Protein AF-A0A7W1TCM1-F1 (afdb_monomer_lite)

Foldseek 3Di:
DDDDPDDDDDDDQDPPNWDWPDWAFDDPVSQKIWTDTPNDIDIDGHDPPPPDPPHPDDDDDDDDD

Secondary structure (DSSP, 8-state):
----SSS---PPPPGGGPPEEEEEEESTTS-EEEEEETTEEEEEE-------TTSPP-PPPP---

Radius of gyration: 13.7 Å; chains: 1; bounding box: 31×28×31 Å

Structure (mmCIF, N/CA/C/O backbone):
data_AF-A0A7W1TCM1-F1
#
_entry.id   AF-A0A7W1TCM1-F1
#
loop_
_atom_site.group_PDB
_atom_site.id
_atom_site.type_symbol
_atom_site.label_atom_id
_atom_site.label_alt_id
_atom_site.label_comp_id
_atom_site.label_asym_id
_atom_site.label_entity_id
_atom_site.label_seq_id
_atom_site.pdbx_PDB_ins_code
_atom_site.Cartn_x
_atom_site.Cartn_y
_atom_site.Cartn_z
_atom_site.occupancy
_atom_site.B_iso_or_equiv
_atom_site.auth_seq_id
_atom_site.auth_comp_id
_atom_site.auth_asym_id
_atom_site.auth_atom_id
_atom_site.pdbx_PDB_model_num
ATOM 1 N N . VAL A 1 1 ? 7.810 -14.784 -2.319 1.00 37.59 1 VAL A N 1
ATOM 2 C CA . VAL A 1 1 ? 8.535 -14.474 -3.569 1.00 37.59 1 VAL A CA 1
ATOM 3 C C . VAL A 1 1 ? 7.838 -15.270 -4.650 1.00 37.59 1 VAL A C 1
ATOM 5 O O . VAL A 1 1 ? 7.861 -16.487 -4.556 1.00 37.59 1 VAL A O 1
ATOM 8 N N . CYS A 1 2 ? 7.137 -14.604 -5.566 1.00 29.78 2 CYS A N 1
ATOM 9 C CA . CYS A 1 2 ? 6.502 -15.222 -6.729 1.00 29.78 2 CYS A CA 1
ATOM 10 C C . CYS A 1 2 ? 6.860 -14.320 -7.913 1.00 29.78 2 CYS A C 1
ATOM 12 O O . CYS A 1 2 ? 6.609 -13.120 -7.840 1.00 29.78 2 CYS A O 1
ATOM 14 N N . ALA A 1 3 ? 7.524 -14.872 -8.921 1.00 47.09 3 ALA A N 1
ATOM 15 C CA . ALA A 1 3 ? 7.921 -14.177 -10.135 1.00 47.09 3 ALA A CA 1
ATOM 16 C C . ALA A 1 3 ? 7.315 -14.939 -11.311 1.00 47.09 3 ALA A C 1
ATOM 18 O O . ALA A 1 3 ? 7.477 -16.153 -11.375 1.00 47.09 3 ALA A O 1
ATOM 19 N N . ASP A 1 4 ? 6.629 -14.221 -12.191 1.00 42.97 4 ASP A N 1
ATOM 20 C CA . ASP A 1 4 ? 6.332 -14.651 -13.553 1.00 42.97 4 ASP A CA 1
ATOM 21 C C . ASP A 1 4 ? 6.462 -13.383 -14.416 1.00 42.97 4 ASP A C 1
ATOM 23 O O . ASP A 1 4 ? 6.010 -12.308 -14.016 1.00 42.97 4 ASP A O 1
ATOM 27 N N . ASP A 1 5 ? 7.249 -13.481 -15.480 1.00 48.34 5 ASP A N 1
ATOM 28 C CA . ASP A 1 5 ? 8.003 -12.432 -16.179 1.00 48.34 5 ASP A CA 1
ATOM 29 C C . ASP A 1 5 ? 7.352 -11.033 -16.343 1.00 48.34 5 ASP A C 1
ATOM 31 O O . ASP A 1 5 ? 6.657 -10.728 -17.311 1.00 48.34 5 ASP A O 1
ATOM 35 N N . GLY A 1 6 ? 7.685 -10.123 -15.417 1.00 51.22 6 GLY A N 1
ATOM 36 C CA . GLY A 1 6 ? 7.314 -8.700 -15.392 1.00 51.22 6 GLY A CA 1
ATOM 37 C C . GLY A 1 6 ? 7.942 -7.992 -14.178 1.00 51.22 6 GLY A C 1
ATOM 38 O O . GLY A 1 6 ? 8.566 -8.673 -13.359 1.00 51.22 6 GLY A O 1
ATOM 39 N N . PRO A 1 7 ? 7.845 -6.649 -14.023 1.00 54.25 7 PRO A N 1
ATOM 40 C CA . PRO A 1 7 ? 8.430 -5.941 -12.875 1.00 54.25 7 PRO A CA 1
ATOM 41 C C . PRO A 1 7 ? 8.012 -6.643 -11.582 1.00 54.25 7 PRO A C 1
ATOM 43 O O . PRO A 1 7 ? 6.818 -6.815 -11.361 1.00 54.25 7 PRO A O 1
ATOM 46 N N . ALA A 1 8 ? 8.991 -7.099 -10.787 1.00 60.47 8 ALA A N 1
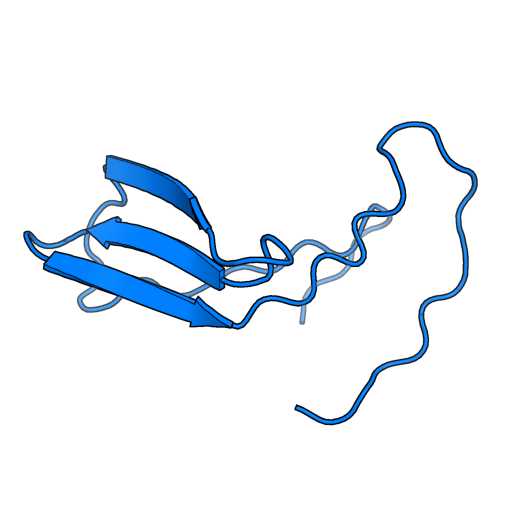ATOM 47 C CA . ALA A 1 8 ? 8.789 -8.020 -9.667 1.00 60.47 8 ALA A CA 1
ATOM 48 C C . ALA A 1 8 ? 7.574 -7.623 -8.813 1.00 60.47 8 ALA A C 1
ATOM 50 O O . ALA A 1 8 ? 7.627 -6.668 -8.036 1.00 60.47 8 ALA A O 1
ATOM 51 N N . GLN A 1 9 ? 6.467 -8.347 -8.978 1.00 64.56 9 GLN A N 1
ATOM 52 C CA . GLN A 1 9 ? 5.249 -8.105 -8.218 1.00 64.56 9 GLN A CA 1
ATOM 53 C C . GLN A 1 9 ? 5.361 -8.818 -6.870 1.00 64.56 9 GLN A C 1
ATOM 55 O O . GLN A 1 9 ? 5.872 -9.933 -6.770 1.00 64.56 9 GLN A O 1
ATOM 60 N N . VAL A 1 10 ? 4.892 -8.174 -5.803 1.00 69.31 10 VAL A N 1
ATOM 61 C CA . VAL A 1 10 ? 4.877 -8.762 -4.462 1.00 69.31 10 VAL A CA 1
ATOM 62 C C . VAL A 1 10 ? 3.476 -8.688 -3.879 1.00 69.31 10 VAL A C 1
ATOM 64 O O . VAL A 1 10 ? 2.826 -7.646 -3.910 1.00 69.31 10 VAL A O 1
ATOM 67 N N . ILE A 1 11 ? 3.026 -9.805 -3.310 1.00 77.31 11 ILE A N 1
ATOM 68 C CA . ILE A 1 11 ? 1.792 -9.867 -2.531 1.00 77.31 11 ILE A CA 1
ATOM 69 C C . ILE A 1 11 ? 2.138 -9.489 -1.090 1.00 77.31 11 ILE A C 1
ATOM 71 O O . ILE A 1 11 ? 2.956 -10.148 -0.444 1.00 77.31 11 ILE A O 1
ATOM 75 N N . LEU A 1 12 ? 1.530 -8.414 -0.589 1.00 80.75 12 LEU A N 1
ATOM 76 C CA . LEU A 1 12 ? 1.695 -7.954 0.788 1.00 80.75 12 LEU A CA 1
ATOM 77 C C . LEU A 1 12 ? 0.472 -8.388 1.610 1.00 80.75 12 LEU A C 1
ATOM 79 O O . LEU A 1 12 ? -0.639 -7.967 1.283 1.00 80.75 12 LEU A O 1
ATOM 83 N N . PRO A 1 13 ? 0.637 -9.213 2.662 1.00 82.50 13 PRO A N 1
ATOM 84 C CA . PRO A 1 13 ? -0.481 -9.600 3.509 1.00 82.50 13 PRO A CA 1
ATOM 85 C C . PRO A 1 13 ? -1.001 -8.384 4.274 1.00 82.50 13 PRO A C 1
ATOM 87 O O . PRO A 1 13 ? -0.227 -7.580 4.801 1.00 82.50 13 PRO A O 1
ATOM 90 N N . VAL A 1 14 ? -2.323 -8.263 4.331 1.00 83.69 14 VAL A N 1
ATOM 91 C CA . VAL A 1 14 ? -2.996 -7.161 5.013 1.00 83.69 14 VAL A CA 1
ATOM 92 C C . VAL A 1 14 ? -3.292 -7.572 6.456 1.00 83.69 14 VAL A C 1
ATOM 94 O O . VAL A 1 14 ? -3.832 -8.662 6.671 1.00 83.69 14 VAL A O 1
ATOM 97 N N . PRO A 1 15 ? -2.971 -6.729 7.451 1.00 81.38 15 PRO A N 1
ATOM 98 C CA . PRO A 1 15 ? -3.273 -7.020 8.847 1.00 81.38 15 PRO A CA 1
ATOM 99 C C . PRO A 1 15 ? -4.760 -7.322 9.063 1.00 81.38 15 PRO A C 1
ATOM 101 O O . PRO A 1 15 ? -5.634 -6.629 8.539 1.00 81.38 15 PRO A O 1
ATOM 104 N N . GLY A 1 16 ? -5.042 -8.385 9.820 1.00 82.50 16 GLY A N 1
ATOM 105 C CA . GLY A 1 16 ? -6.407 -8.785 10.176 1.00 82.50 16 GLY A CA 1
ATOM 106 C C . GLY A 1 16 ? -7.278 -9.242 9.001 1.00 82.50 16 GLY A C 1
ATOM 107 O O . GLY A 1 16 ? -8.496 -9.222 9.132 1.00 82.50 16 GLY A O 1
ATOM 108 N N . HIS A 1 17 ? -6.686 -9.610 7.855 1.00 79.44 17 HIS A N 1
ATOM 109 C CA . HIS A 1 17 ? -7.419 -9.977 6.631 1.00 79.44 17 HIS A CA 1
ATOM 110 C C . HIS A 1 17 ? -8.405 -8.892 6.158 1.00 79.44 17 HIS A C 1
ATOM 112 O O . HIS A 1 17 ? -9.378 -9.173 5.457 1.00 79.44 17 HIS A O 1
ATOM 118 N N . ALA A 1 18 ? -8.163 -7.639 6.547 1.00 85.62 18 ALA A N 1
ATOM 119 C CA . ALA A 1 18 ? -9.049 -6.537 6.232 1.00 85.62 18 ALA A CA 1
ATOM 120 C C . ALA A 1 18 ? -8.967 -6.154 4.747 1.00 85.62 18 ALA A C 1
ATOM 122 O O . ALA A 1 18 ? -7.931 -6.288 4.092 1.00 85.62 18 ALA A O 1
ATOM 123 N N . ARG A 1 19 ? -10.064 -5.606 4.216 1.00 89.94 19 ARG A N 1
ATOM 124 C CA . ARG A 1 19 ? -10.091 -5.058 2.857 1.00 89.94 19 ARG A CA 1
ATOM 125 C C . ARG A 1 19 ? -9.277 -3.766 2.790 1.00 89.94 19 ARG A C 1
ATOM 127 O O . ARG A 1 19 ? -9.441 -2.879 3.628 1.00 89.94 19 ARG A O 1
ATOM 134 N N . VAL A 1 20 ? -8.433 -3.651 1.766 1.00 91.69 20 VAL A N 1
ATOM 135 C CA . VAL A 1 20 ? -7.729 -2.403 1.443 1.00 91.69 20 VAL A CA 1
ATOM 136 C C . VAL A 1 20 ? -8.699 -1.453 0.753 1.00 91.69 20 VAL A C 1
ATOM 138 O O . VAL A 1 20 ? -9.334 -1.824 -0.233 1.00 91.69 20 VAL A O 1
ATOM 141 N N . LEU A 1 21 ? -8.818 -0.240 1.288 1.00 94.81 21 LEU A N 1
ATOM 142 C CA . LEU A 1 21 ? -9.707 0.801 0.765 1.00 94.81 21 LEU A CA 1
ATOM 143 C C . LEU A 1 21 ? -8.952 1.878 -0.018 1.00 94.81 21 LEU A C 1
ATOM 145 O O . LEU A 1 21 ? -9.527 2.527 -0.884 1.00 94.81 21 LEU A O 1
ATOM 149 N N . GLY A 1 22 ? -7.662 2.051 0.262 1.00 91.12 22 GLY A N 1
ATOM 150 C CA . GLY A 1 22 ? -6.812 2.997 -0.445 1.00 91.12 22 GLY A CA 1
ATOM 151 C C . GLY A 1 22 ? -5.341 2.736 -0.168 1.00 91.12 22 GLY A C 1
ATOM 152 O O . GLY A 1 22 ? -4.984 2.241 0.905 1.00 91.12 22 GLY A O 1
ATOM 153 N N . VAL A 1 23 ? -4.501 3.069 -1.145 1.00 92.44 23 VAL A N 1
ATOM 154 C CA . VAL A 1 23 ? -3.042 2.985 -1.051 1.00 92.44 23 VAL A CA 1
ATOM 155 C C . VAL A 1 23 ? -2.404 4.248 -1.610 1.00 92.44 23 VAL A C 1
ATOM 157 O O . VAL A 1 23 ? -2.909 4.828 -2.570 1.00 92.44 23 VAL A O 1
ATOM 160 N N . CYS A 1 24 ? -1.284 4.664 -1.030 1.00 90.81 24 CYS A N 1
ATOM 161 C CA . CYS A 1 24 ? -0.445 5.718 -1.592 1.00 90.81 24 CYS A CA 1
ATOM 162 C C . CYS A 1 24 ? 1.030 5.493 -1.244 1.00 90.81 24 CYS A C 1
ATOM 164 O O . CYS A 1 24 ? 1.362 4.797 -0.282 1.00 90.81 24 CYS A O 1
ATOM 166 N N . LEU A 1 25 ? 1.918 6.088 -2.039 1.00 89.81 25 LEU A N 1
ATOM 167 C CA . LEU A 1 25 ? 3.329 6.219 -1.694 1.00 89.81 25 LEU A CA 1
ATOM 168 C C . LEU A 1 25 ? 3.561 7.581 -1.039 1.00 89.81 25 LEU A C 1
ATOM 170 O O . LEU A 1 25 ? 2.959 8.575 -1.443 1.00 89.81 25 LEU A O 1
ATOM 174 N N . GLY A 1 26 ? 4.435 7.624 -0.040 1.00 87.81 26 GLY A N 1
ATOM 175 C CA . GLY A 1 26 ? 4.800 8.855 0.651 1.00 87.81 26 GLY A CA 1
ATOM 176 C C . GLY A 1 26 ? 6.237 8.857 1.168 1.00 87.81 26 GLY A C 1
ATOM 177 O O . GLY A 1 26 ? 6.985 7.886 1.023 1.00 87.81 26 GLY A O 1
ATOM 178 N N . GLY A 1 27 ? 6.608 9.975 1.794 1.00 85.31 27 GLY A N 1
ATOM 179 C CA . GLY A 1 27 ? 7.970 10.273 2.243 1.00 85.31 27 GLY A CA 1
ATOM 180 C C . GLY A 1 27 ? 8.823 10.958 1.161 1.00 85.31 27 GLY A C 1
ATOM 181 O O . GLY A 1 27 ? 8.444 10.944 -0.009 1.00 85.31 27 GLY A O 1
ATOM 182 N N . PRO A 1 28 ? 9.986 11.540 1.520 1.00 82.81 28 PRO A N 1
ATOM 183 C CA . PRO A 1 28 ? 10.79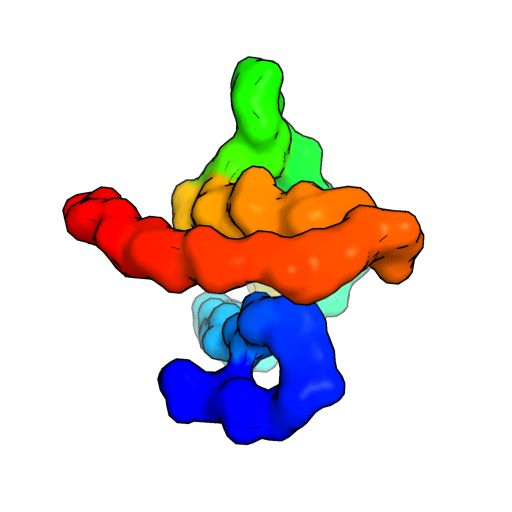6 12.355 0.603 1.00 82.81 28 PRO A CA 1
ATOM 184 C C . PRO A 1 28 ? 11.242 11.628 -0.671 1.00 82.81 28 PRO A C 1
ATOM 186 O O . PRO A 1 28 ? 11.393 12.248 -1.716 1.00 82.81 28 PRO A O 1
ATOM 189 N N . GLY A 1 29 ? 11.439 10.310 -0.585 1.00 81.62 29 GLY A N 1
ATOM 190 C CA . GLY A 1 29 ? 11.812 9.468 -1.720 1.00 81.62 29 GLY A CA 1
ATOM 191 C C . GLY A 1 29 ? 10.672 8.626 -2.282 1.00 81.62 29 GLY A C 1
ATOM 192 O O . GLY A 1 29 ? 10.960 7.766 -3.096 1.00 81.62 29 GLY A O 1
ATOM 193 N N . MET A 1 30 ? 9.424 8.804 -1.821 1.00 81.56 30 MET A N 1
ATOM 194 C CA . MET A 1 30 ? 8.262 7.944 -2.125 1.00 81.56 30 MET A CA 1
ATOM 195 C C . MET A 1 30 ? 8.433 6.464 -1.722 1.00 81.56 30 MET A C 1
ATOM 197 O O . MET A 1 30 ? 7.726 5.584 -2.205 1.00 81.56 30 MET A O 1
ATOM 201 N N . THR A 1 31 ? 9.375 6.162 -0.826 1.00 84.44 31 THR A N 1
ATOM 202 C CA . THR A 1 31 ? 9.780 4.794 -0.448 1.00 84.44 31 THR A CA 1
ATOM 203 C C . THR A 1 31 ? 8.914 4.169 0.643 1.00 84.44 31 THR A C 1
ATOM 205 O O . THR A 1 31 ? 9.237 3.102 1.158 1.00 84.44 31 THR A O 1
ATOM 208 N N . THR A 1 32 ? 7.818 4.815 1.038 1.00 89.31 32 THR A N 1
ATOM 209 C CA . THR A 1 32 ? 6.901 4.279 2.049 1.00 89.31 32 THR A CA 1
ATOM 210 C C . THR A 1 32 ? 5.535 4.042 1.434 1.00 89.31 32 THR A C 1
ATOM 212 O O . THR A 1 32 ? 4.895 4.984 0.976 1.00 89.31 32 THR A O 1
ATOM 215 N N . LEU A 1 33 ? 5.076 2.792 1.457 1.00 89.25 33 LEU A N 1
ATOM 216 C CA . LEU A 1 33 ? 3.713 2.424 1.096 1.00 89.25 33 LEU A CA 1
ATOM 217 C C . LEU A 1 33 ? 2.810 2.597 2.313 1.00 89.25 33 LEU A C 1
ATOM 219 O O . LEU A 1 33 ? 3.051 1.982 3.354 1.00 89.25 33 LEU A O 1
ATOM 223 N N . PHE A 1 34 ? 1.760 3.394 2.154 1.00 92.12 34 PHE A N 1
ATOM 224 C CA . PHE A 1 34 ? 0.664 3.519 3.102 1.00 92.12 34 PHE A CA 1
ATOM 225 C C . PHE A 1 34 ? -0.566 2.789 2.570 1.00 92.12 34 PHE A C 1
ATOM 227 O O . PHE A 1 34 ? -0.873 2.865 1.380 1.00 92.12 34 PHE A O 1
ATOM 234 N N . ALA A 1 35 ? -1.280 2.102 3.457 1.00 93.06 35 ALA A N 1
ATOM 235 C CA . ALA A 1 35 ? -2.532 1.429 3.142 1.00 93.06 35 ALA A CA 1
ATOM 236 C C . ALA A 1 35 ? -3.570 1.703 4.232 1.00 93.06 35 ALA A C 1
ATOM 238 O O . ALA A 1 35 ? -3.290 1.519 5.417 1.00 93.06 35 ALA A O 1
ATOM 239 N N . PHE A 1 36 ? -4.773 2.119 3.831 1.00 93.81 36 PHE A N 1
ATOM 240 C CA . PHE A 1 36 ? -5.917 2.203 4.734 1.00 93.81 36 PHE A CA 1
ATOM 241 C C . PHE A 1 36 ? -6.687 0.882 4.704 1.00 93.81 36 PHE A C 1
ATOM 243 O O . PHE A 1 36 ? -7.257 0.502 3.675 1.00 93.81 36 PHE A O 1
ATOM 250 N N . CYS A 1 37 ? -6.680 0.168 5.828 1.00 92.75 37 CYS A N 1
ATOM 251 C CA . CYS A 1 37 ? -7.378 -1.102 5.986 1.00 92.75 37 CYS A CA 1
ATOM 252 C C . CYS A 1 37 ? -7.717 -1.364 7.459 1.00 92.75 37 CYS A C 1
ATOM 254 O O . CYS A 1 37 ? -6.975 -0.998 8.372 1.00 92.75 37 CYS A O 1
ATOM 256 N N . GLY A 1 38 ? -8.882 -1.974 7.696 1.00 89.88 38 GLY A N 1
ATOM 257 C CA . GLY A 1 38 ? -9.333 -2.323 9.049 1.00 89.88 38 GLY A CA 1
ATOM 258 C C . GLY A 1 38 ? -9.520 -1.116 9.978 1.00 89.88 38 GLY A C 1
ATOM 259 O O . GLY A 1 38 ? -9.271 -1.225 11.172 1.00 89.88 38 GLY A O 1
ATOM 260 N N . GLY A 1 39 ? -9.891 0.050 9.437 1.00 91.31 39 GLY A N 1
ATOM 261 C CA . GLY A 1 39 ? -10.079 1.280 10.218 1.00 91.31 39 GLY A CA 1
ATOM 262 C C . GLY A 1 39 ? -8.781 1.943 10.693 1.00 91.31 39 GLY A C 1
ATOM 263 O O . GLY A 1 39 ? -8.832 2.865 11.497 1.00 91.31 39 GLY A O 1
ATOM 264 N N . SER A 1 40 ? -7.621 1.498 10.204 1.00 92.94 40 SER A N 1
ATOM 265 C CA . SER A 1 40 ? -6.306 2.043 10.554 1.00 92.94 40 SER A CA 1
ATOM 266 C C . SER A 1 40 ? -5.444 2.279 9.314 1.00 92.94 40 SER A C 1
ATOM 268 O O . SER A 1 40 ? -5.658 1.677 8.258 1.00 92.94 40 SER A O 1
ATOM 270 N N . ILE A 1 41 ? -4.455 3.167 9.440 1.00 92.81 41 ILE A N 1
ATOM 27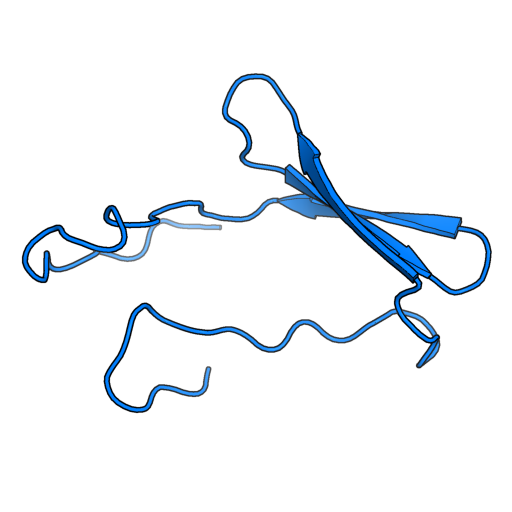1 C CA . ILE A 1 41 ? -3.438 3.391 8.409 1.00 92.81 41 ILE A CA 1
ATOM 272 C C . ILE A 1 41 ? -2.196 2.583 8.767 1.00 92.81 41 ILE A C 1
ATOM 274 O O . ILE A 1 41 ? -1.599 2.766 9.827 1.00 92.81 41 ILE A O 1
ATOM 278 N N . TRP A 1 42 ? -1.782 1.727 7.844 1.00 9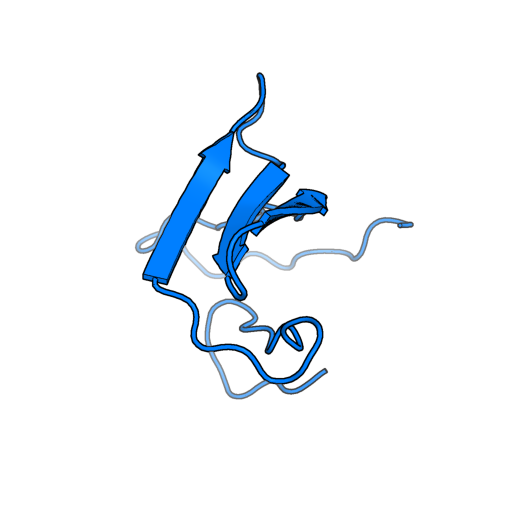0.94 42 TRP A N 1
ATOM 279 C CA . TRP A 1 42 ? -0.580 0.915 7.951 1.00 90.94 42 TRP A CA 1
ATOM 280 C C . TRP A 1 42 ? 0.496 1.462 7.031 1.00 90.94 42 TRP A C 1
ATOM 282 O O . TRP A 1 42 ? 0.192 2.001 5.967 1.00 90.94 42 TRP A O 1
ATOM 292 N N . LYS A 1 43 ? 1.758 1.311 7.432 1.00 90.81 43 LYS A N 1
ATOM 293 C CA . LYS A 1 43 ? 2.911 1.760 6.651 1.00 90.81 43 LYS A CA 1
ATOM 294 C C . LYS A 1 43 ? 3.960 0.667 6.540 1.00 90.81 43 LYS A C 1
ATOM 296 O O . LYS A 1 43 ? 4.207 -0.060 7.501 1.00 90.81 43 LYS A O 1
ATOM 301 N N . ARG A 1 44 ? 4.607 0.581 5.383 1.00 86.81 44 ARG A N 1
ATOM 302 C CA . ARG A 1 44 ? 5.733 -0.322 5.138 1.00 86.81 44 ARG A CA 1
ATOM 303 C C . ARG A 1 44 ? 6.753 0.360 4.236 1.00 86.81 44 ARG A C 1
ATOM 305 O O . ARG A 1 44 ? 6.382 0.955 3.228 1.00 86.81 44 ARG A O 1
ATOM 312 N N . ALA A 1 45 ? 8.032 0.244 4.580 1.00 86.25 45 ALA A N 1
ATOM 313 C CA . ALA A 1 45 ? 9.103 0.640 3.675 1.00 86.25 45 ALA A CA 1
ATOM 314 C C . ALA A 1 45 ? 9.095 -0.283 2.446 1.00 86.25 45 ALA A C 1
ATOM 316 O O . ALA A 1 45 ? 9.069 -1.510 2.578 1.00 86.25 45 ALA A O 1
ATOM 317 N N . VAL A 1 46 ? 9.086 0.308 1.256 1.00 80.38 46 VAL A N 1
ATOM 318 C CA . VAL A 1 46 ? 9.088 -0.398 -0.023 1.00 80.38 46 VAL A CA 1
A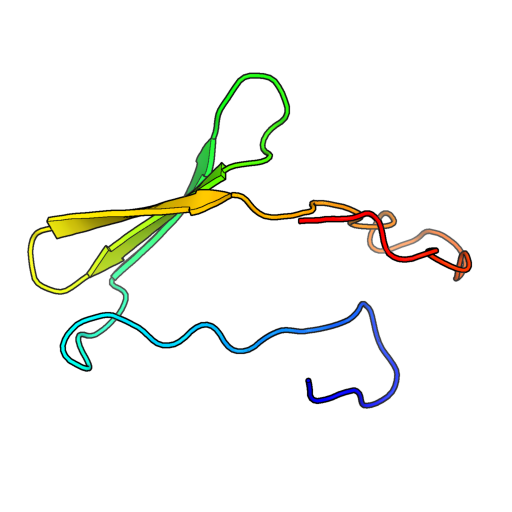TOM 319 C C . VAL A 1 46 ? 10.230 0.105 -0.891 1.00 80.38 46 VAL A C 1
ATOM 321 O O . VAL A 1 46 ? 10.521 1.298 -0.971 1.00 80.38 46 VAL A O 1
ATOM 324 N N . LYS A 1 47 ? 10.876 -0.832 -1.580 1.00 71.75 47 LYS A N 1
ATOM 325 C CA . LYS A 1 47 ? 11.878 -0.512 -2.585 1.00 71.75 47 LYS A CA 1
ATOM 326 C C . LYS A 1 47 ? 11.157 -0.189 -3.891 1.00 71.75 47 LYS A C 1
ATOM 328 O O . LYS A 1 47 ? 10.812 -1.084 -4.652 1.00 71.75 47 LYS A O 1
ATOM 333 N N . ILE A 1 48 ? 10.950 1.093 -4.165 1.00 66.00 48 ILE A N 1
ATOM 334 C CA . ILE A 1 48 ? 10.568 1.583 -5.498 1.00 66.00 48 ILE A CA 1
ATOM 335 C C . ILE A 1 48 ? 11.811 1.595 -6.385 1.00 66.00 48 ILE A C 1
ATOM 337 O O . ILE A 1 48 ? 12.331 2.627 -6.778 1.00 66.00 48 ILE A O 1
ATOM 341 N N . HIS A 1 49 ? 12.296 0.407 -6.730 1.00 57.59 49 HIS A N 1
ATOM 342 C CA . HIS A 1 49 ? 12.968 0.242 -8.013 1.00 57.59 49 HIS A CA 1
ATOM 343 C C . HIS A 1 49 ? 11.885 -0.077 -9.039 1.00 57.59 49 HIS A C 1
ATOM 345 O O . HIS A 1 49 ? 11.864 -1.142 -9.649 1.00 57.59 49 HIS A O 1
ATOM 351 N N . ALA A 1 50 ? 10.937 0.849 -9.185 1.00 49.44 50 ALA A N 1
ATOM 352 C CA . ALA A 1 50 ? 10.131 0.901 -10.381 1.00 49.44 50 ALA A CA 1
ATOM 353 C C . ALA A 1 50 ? 11.078 1.414 -11.464 1.00 49.44 50 ALA A C 1
ATOM 355 O O . ALA A 1 50 ? 11.245 2.618 -11.648 1.00 49.44 50 ALA A O 1
ATOM 356 N N . MET A 1 51 ? 11.754 0.494 -12.152 1.00 51.75 51 MET A N 1
ATOM 357 C CA . MET A 1 51 ? 12.101 0.770 -13.535 1.00 51.75 51 MET A CA 1
ATOM 358 C C . MET A 1 51 ? 10.855 1.378 -14.184 1.00 51.75 51 MET A C 1
ATOM 360 O O . MET A 1 51 ? 9.767 0.809 -14.052 1.00 51.75 51 MET A O 1
ATOM 364 N N . GLY A 1 52 ? 10.994 2.550 -14.806 1.00 48.44 52 GLY A N 1
ATOM 365 C CA . GLY A 1 52 ? 9.876 3.209 -15.470 1.00 48.44 52 GLY A CA 1
ATOM 366 C C . GLY A 1 52 ? 9.138 2.198 -16.344 1.00 48.44 52 GLY A C 1
ATOM 367 O O . GLY A 1 52 ? 9.781 1.369 -16.988 1.00 48.44 52 GLY A O 1
ATOM 368 N N . ALA A 1 53 ? 7.805 2.253 -16.351 1.00 49.44 53 ALA A N 1
ATOM 369 C CA . ALA A 1 53 ? 6.933 1.294 -17.041 1.00 49.44 53 ALA A CA 1
ATOM 370 C C . ALA A 1 53 ? 7.266 1.083 -18.540 1.00 49.44 53 ALA A C 1
ATOM 372 O O . ALA A 1 53 ? 6.772 0.141 -19.148 1.00 49.44 53 ALA A O 1
ATOM 373 N N . PHE A 1 54 ? 8.126 1.935 -19.111 1.00 53.09 54 PHE A N 1
ATOM 374 C CA . PHE A 1 54 ? 8.606 1.922 -20.495 1.00 53.09 54 PHE A CA 1
ATOM 375 C C . PHE A 1 54 ? 10.140 1.866 -20.627 1.00 53.09 54 PHE A C 1
ATOM 377 O O . PHE A 1 54 ? 10.684 2.198 -21.676 1.00 53.09 54 PHE A O 1
ATOM 384 N N . THR A 1 55 ? 10.866 1.501 -19.568 1.00 51.03 55 THR A N 1
ATOM 385 C CA . THR A 1 55 ? 12.332 1.376 -19.610 1.00 51.03 55 THR A CA 1
ATOM 386 C C . THR A 1 55 ? 12.751 -0.071 -19.870 1.00 51.03 55 THR A C 1
ATOM 388 O O . THR A 1 55 ? 12.081 -0.988 -19.389 1.00 51.03 55 THR A O 1
ATOM 391 N N . PRO A 1 56 ? 13.843 -0.307 -20.623 1.00 59.41 56 PRO A N 1
ATOM 392 C CA . PRO A 1 56 ? 14.375 -1.648 -20.827 1.00 59.41 56 PRO A CA 1
ATOM 393 C C . PRO A 1 56 ? 14.669 -2.349 -19.501 1.00 59.41 56 PRO A C 1
ATOM 395 O O . PRO A 1 56 ? 15.132 -1.722 -18.542 1.00 59.41 56 PRO A O 1
ATOM 398 N N . TRP A 1 57 ? 14.440 -3.664 -19.468 1.00 58.09 57 TRP A N 1
ATOM 399 C CA . TRP A 1 57 ? 14.785 -4.500 -18.322 1.00 58.09 57 TRP A CA 1
ATOM 400 C C . TRP A 1 57 ? 16.233 -4.280 -17.883 1.00 58.09 57 TRP A C 1
ATOM 402 O O . TRP A 1 57 ? 17.175 -4.454 -18.651 1.00 58.09 57 TRP A O 1
ATOM 412 N N . THR A 1 58 ? 16.389 -3.869 -16.628 1.00 59.59 58 THR A N 1
ATOM 413 C CA . THR A 1 58 ? 17.664 -3.608 -15.973 1.00 59.59 58 THR A CA 1
ATOM 414 C C . THR A 1 58 ? 17.762 -4.526 -14.767 1.00 59.59 58 THR A C 1
ATOM 416 O O . THR A 1 58 ? 16.896 -4.523 -13.891 1.00 59.59 58 THR A O 1
ATOM 419 N N . LYS A 1 59 ? 18.836 -5.315 -14.708 1.00 61.19 59 LYS A N 1
ATOM 420 C CA . LYS A 1 59 ? 19.082 -6.251 -13.611 1.00 61.19 59 LYS A CA 1
ATOM 421 C C . LYS A 1 59 ? 19.154 -5.502 -12.278 1.00 61.19 59 LYS A C 1
ATOM 423 O O . LYS A 1 59 ? 20.059 -4.699 -12.055 1.00 61.19 59 LYS A O 1
ATOM 428 N N . VAL A 1 60 ? 18.222 -5.794 -11.374 1.00 60.44 60 VAL A N 1
ATOM 429 C CA . VAL A 1 60 ? 18.197 -5.212 -10.028 1.00 60.44 60 VAL A CA 1
ATOM 430 C C . VAL A 1 60 ? 18.917 -6.154 -9.067 1.00 60.44 60 VAL A C 1
ATOM 432 O O . VAL A 1 60 ? 18.467 -7.275 -8.840 1.00 60.44 60 VAL A O 1
ATOM 435 N N . ASN A 1 61 ? 20.028 -5.709 -8.481 1.00 62.19 61 ASN A N 1
ATOM 436 C CA . ASN A 1 61 ? 20.660 -6.437 -7.381 1.00 62.19 61 ASN A CA 1
ATOM 437 C C . ASN A 1 61 ? 19.889 -6.153 -6.077 1.00 62.19 61 ASN A C 1
ATOM 439 O O . ASN A 1 61 ? 19.522 -5.006 -5.780 1.00 62.19 61 ASN A O 1
ATOM 443 N N . GLY A 1 62 ? 19.600 -7.208 -5.309 1.00 52.16 62 GLY A N 1
ATOM 444 C CA . GLY A 1 62 ? 18.983 -7.085 -3.989 1.00 52.16 62 GLY A CA 1
ATOM 445 C C . GLY A 1 62 ? 19.840 -6.202 -3.080 1.00 52.16 62 GLY A C 1
ATOM 446 O O . GLY A 1 62 ? 21.063 -6.292 -3.105 1.00 52.16 62 GLY A O 1
ATOM 447 N N . THR A 1 63 ? 19.205 -5.326 -2.305 1.00 48.97 63 THR A N 1
ATOM 448 C CA . THR A 1 63 ? 19.879 -4.584 -1.227 1.00 48.97 63 THR A CA 1
ATOM 449 C C . THR A 1 63 ? 19.431 -5.168 0.108 1.00 48.97 63 THR A C 1
ATOM 451 O O . THR A 1 63 ? 18.286 -5.628 0.176 1.00 48.97 63 THR A O 1
ATOM 454 N N . PRO A 1 64 ? 20.290 -5.162 1.145 1.00 48.56 64 PRO A N 1
ATOM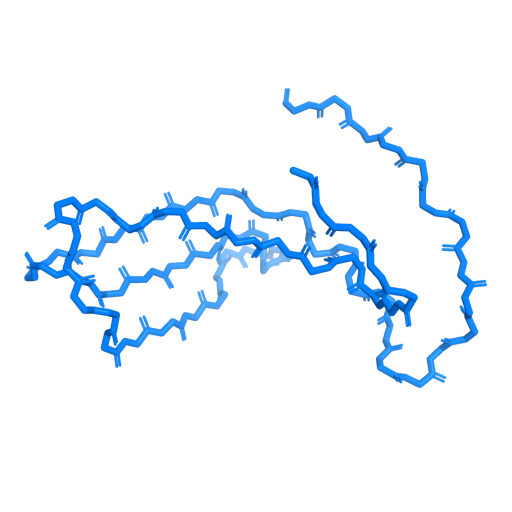 455 C CA . PRO A 1 64 ? 19.897 -5.585 2.485 1.00 48.56 64 PRO A CA 1
ATOM 456 C C . PRO A 1 64 ? 18.673 -4.787 2.950 1.00 48.56 64 PRO A C 1
ATOM 458 O O . PRO A 1 64 ? 18.566 -3.598 2.632 1.00 48.56 64 PRO A O 1
ATOM 461 N N . LEU A 1 65 ? 17.746 -5.474 3.623 1.00 45.97 65 LEU A N 1
ATOM 462 C CA . LEU A 1 65 ? 16.565 -4.873 4.247 1.00 45.97 65 LEU A CA 1
ATOM 463 C C . LEU A 1 65 ? 16.938 -4.139 5.533 1.00 45.97 65 LEU A C 1
ATOM 465 O O . LEU A 1 65 ? 17.799 -4.671 6.268 1.00 45.97 65 LEU A O 1
#

Sequence (65 aa):
VCADDGPAQVILPVPGHARVLGVCLGGPGMTTLFAFCGGSIWKRAVKIHAMGAFTPWTKVNGTPL

pLDDT: mean 72.47, std 18.15, range [29.78, 94.81]